Protein AF-A0A8T2K0Z6-F1 (afdb_monomer_lite)

Radius of gyration: 21.02 Å; chains: 1; bounding box: 42×46×51 Å

Foldseek 3Di:
DDKDWDKWWWAADPPQQWIWTWDDDPDRDIDIDIDHDPPRVVSVVVQPDPVSVVVRVVRTDTDTDTDDDDDDDDDDDDDVQVVCVVVVNPPVPPPPPDPPPVVVVVD

Secondary structure (DSSP, 8-state):
-EEEEEEEEEEEETTTTEEEEEEE-STT-EEEEEEEPTT-HHHHHHH-SHHHHHHHHHH-EEEEEEEEE----------HHHHHHHTT--GGGSTTSS-HHHHTT--

pLDDT: mean 85.0, std 13.47, range [50.19, 97.88]

Structure (mmCIF, N/CA/C/O backbone):
data_AF-A0A8T2K0Z6-F1
#
_entry.id   AF-A0A8T2K0Z6-F1
#
loop_
_atom_site.group_PDB
_atom_site.id
_atom_site.type_symbol
_atom_site.label_atom_id
_atom_site.label_alt_id
_atom_site.label_comp_id
_atom_site.label_asym_id
_atom_site.label_entity_id
_atom_site.label_seq_id
_atom_site.pdbx_PDB_ins_code
_atom_site.Cartn_x
_atom_site.Cartn_y
_atom_site.Cartn_z
_atom_site.occupancy
_atom_site.B_iso_or_equiv
_atom_site.auth_seq_id
_atom_site.auth_comp_id
_atom_site.auth_asym_id
_atom_site.auth_atom_id
_atom_site.pdbx_PDB_model_num
ATOM 1 N N . MET A 1 1 ? -3.862 10.300 -19.157 1.00 77.75 1 MET A N 1
ATOM 2 C CA . MET A 1 1 ? -3.761 9.034 -18.399 1.00 77.75 1 MET A CA 1
ATOM 3 C C . MET A 1 1 ? -2.373 8.455 -18.627 1.00 77.75 1 MET A C 1
ATOM 5 O O . MET A 1 1 ? -1.934 8.475 -19.770 1.00 77.75 1 MET A O 1
ATOM 9 N N . MET A 1 2 ? -1.669 7.993 -17.594 1.00 88.38 2 MET A N 1
ATOM 10 C CA . MET A 1 2 ? -0.507 7.117 -17.787 1.00 88.38 2 MET A CA 1
ATOM 11 C C . MET A 1 2 ? -1.039 5.703 -18.029 1.00 88.38 2 MET A C 1
ATOM 13 O O . MET A 1 2 ? -1.909 5.262 -17.284 1.00 88.38 2 MET A O 1
ATOM 17 N N . SER A 1 3 ? -0.563 5.020 -19.068 1.00 90.94 3 SER A N 1
ATOM 18 C CA . SER A 1 3 ? -0.970 3.648 -19.392 1.00 90.94 3 SER A CA 1
ATOM 19 C C . SER A 1 3 ? 0.274 2.803 -19.576 1.00 90.94 3 SER A C 1
ATOM 21 O O . SER A 1 3 ? 1.217 3.238 -20.242 1.00 90.94 3 SER A O 1
ATOM 23 N N . LYS A 1 4 ? 0.290 1.607 -18.996 1.00 90.56 4 LYS A N 1
ATOM 24 C CA . LYS A 1 4 ? 1.376 0.655 -19.193 1.00 90.56 4 LYS A CA 1
ATOM 25 C C . LYS A 1 4 ? 0.838 -0.766 -19.185 1.00 90.56 4 LYS A C 1
ATOM 27 O O . LYS A 1 4 ? 0.391 -1.258 -18.154 1.00 90.56 4 LYS A O 1
ATOM 32 N N . ASN A 1 5 ? 0.995 -1.434 -20.321 1.00 94.50 5 ASN A N 1
ATOM 33 C CA . ASN A 1 5 ? 0.877 -2.882 -20.400 1.00 94.50 5 ASN A CA 1
ATOM 34 C C . ASN A 1 5 ? 2.176 -3.499 -19.894 1.00 94.50 5 ASN A C 1
ATOM 36 O O . ASN A 1 5 ? 3.267 -3.142 -20.346 1.00 94.50 5 ASN A O 1
ATOM 40 N N . GLY A 1 6 ? 2.075 -4.409 -18.938 1.00 93.12 6 GLY A N 1
ATOM 41 C CA . GLY A 1 6 ? 3.248 -5.050 -18.370 1.00 93.12 6 GLY A CA 1
ATOM 42 C C . GLY A 1 6 ? 2.886 -6.064 -17.308 1.00 93.12 6 GLY A C 1
ATOM 43 O O . GLY A 1 6 ? 1.716 -6.262 -16.986 1.00 93.12 6 GLY A O 1
ATOM 44 N N . ARG A 1 7 ? 3.917 -6.713 -16.771 1.00 94.19 7 ARG A N 1
ATOM 45 C CA . ARG A 1 7 ? 3.764 -7.657 -15.672 1.00 94.19 7 ARG A CA 1
ATOM 46 C C . ARG A 1 7 ? 4.065 -6.974 -14.349 1.00 94.19 7 ARG A C 1
ATOM 48 O O . ARG A 1 7 ? 5.119 -6.354 -14.193 1.00 94.19 7 ARG A O 1
ATOM 55 N N . PHE A 1 8 ? 3.134 -7.104 -13.417 1.00 94.75 8 PHE A N 1
ATOM 56 C CA . PHE A 1 8 ? 3.197 -6.507 -12.090 1.00 94.75 8 PHE A CA 1
ATOM 57 C C . PHE A 1 8 ? 2.831 -7.557 -11.047 1.00 94.75 8 PHE A C 1
ATOM 59 O O . PHE A 1 8 ? 2.117 -8.515 -11.348 1.00 94.75 8 PHE A O 1
ATOM 66 N N . ASN A 1 9 ? 3.306 -7.370 -9.819 1.00 95.06 9 ASN A N 1
ATOM 67 C CA . ASN A 1 9 ? 2.761 -8.108 -8.689 1.00 95.06 9 ASN A CA 1
ATOM 68 C C . ASN A 1 9 ? 1.388 -7.523 -8.373 1.00 95.06 9 ASN A C 1
ATOM 70 O O . ASN A 1 9 ? 1.260 -6.318 -8.138 1.00 95.06 9 ASN A O 1
ATOM 74 N N . VAL A 1 10 ? 0.368 -8.372 -8.394 1.00 96.00 10 VAL A N 1
ATOM 75 C CA . VAL A 1 10 ? -1.005 -7.975 -8.094 1.00 96.00 10 VAL A CA 1
ATOM 76 C C . VAL A 1 10 ? -1.591 -8.934 -7.077 1.00 96.00 10 VAL A C 1
ATOM 78 O O . VAL A 1 10 ? -1.281 -10.122 -7.082 1.00 96.00 10 VAL A O 1
ATOM 81 N N . ALA A 1 11 ? -2.381 -8.405 -6.158 1.00 95.69 11 ALA A N 1
ATOM 82 C CA . ALA A 1 11 ? -3.119 -9.165 -5.167 1.00 95.69 11 ALA A CA 1
ATOM 83 C C . ALA A 1 11 ? -4.554 -8.652 -5.137 1.00 95.69 11 ALA A C 1
ATOM 85 O O . ALA A 1 11 ? -4.797 -7.467 -5.354 1.00 95.69 11 ALA A O 1
ATOM 86 N N . TYR A 1 12 ? -5.492 -9.541 -4.836 1.00 95.75 12 TYR A N 1
ATOM 87 C CA . TYR A 1 12 ? -6.850 -9.148 -4.496 1.00 95.75 12 TYR A CA 1
ATOM 88 C C . TYR A 1 12 ? -7.145 -9.600 -3.074 1.00 95.75 12 TYR A C 1
ATOM 90 O O . TYR A 1 12 ? -7.082 -10.792 -2.762 1.00 95.75 12 TYR A O 1
ATOM 98 N N . ASP A 1 13 ? -7.432 -8.633 -2.216 1.00 94.19 13 ASP A N 1
ATOM 99 C CA . ASP A 1 13 ? -7.915 -8.866 -0.871 1.00 94.19 13 ASP A CA 1
ATOM 100 C C . ASP A 1 13 ? -9.432 -9.028 -0.887 1.00 94.19 13 ASP A C 1
ATOM 102 O O . ASP A 1 13 ? -10.182 -8.055 -0.971 1.00 94.19 13 ASP A O 1
ATOM 106 N N . LYS A 1 14 ? -9.872 -10.282 -0.784 1.00 93.81 14 LYS A N 1
ATOM 107 C CA . LYS A 1 14 ? -11.292 -10.639 -0.726 1.00 93.81 14 LYS A CA 1
ATOM 108 C C . LYS A 1 14 ? -11.966 -10.197 0.573 1.00 93.81 14 LYS A C 1
ATOM 110 O O . LYS A 1 14 ? -13.180 -10.041 0.581 1.00 93.81 14 LYS A O 1
ATOM 115 N N . GLU A 1 15 ? -11.212 -10.047 1.661 1.00 93.00 15 GLU A N 1
ATOM 116 C CA . GLU A 1 15 ? -11.760 -9.716 2.980 1.00 93.00 15 GLU A CA 1
ATOM 117 C C . GLU A 1 15 ? -12.216 -8.254 3.028 1.00 93.00 15 GLU A C 1
ATOM 119 O O . GLU A 1 15 ? -13.322 -7.951 3.483 1.00 93.00 15 GLU A O 1
ATOM 124 N N . HIS A 1 16 ? -11.395 -7.354 2.484 1.00 94.00 16 HIS A N 1
ATOM 125 C CA . HIS A 1 16 ? -11.659 -5.914 2.497 1.00 94.00 16 HIS A CA 1
ATOM 126 C C . HIS A 1 16 ? -12.157 -5.361 1.155 1.00 94.00 16 HIS A C 1
ATOM 128 O O . HIS A 1 16 ? -12.602 -4.216 1.108 1.00 94.00 16 HIS A O 1
ATOM 134 N N . GLY A 1 17 ? -12.125 -6.161 0.083 1.00 95.50 17 GLY A N 1
ATOM 135 C CA . GLY A 1 17 ? -12.519 -5.740 -1.264 1.00 95.50 17 GLY A CA 1
ATOM 136 C C . GLY A 1 17 ? -11.533 -4.726 -1.834 1.00 95.50 17 GLY A C 1
ATOM 137 O O . GLY A 1 17 ? -11.860 -3.552 -1.995 1.00 95.50 17 GLY A O 1
ATOM 138 N N . CYS A 1 18 ? -10.288 -5.154 -2.060 1.00 96.75 18 CYS A N 1
ATOM 139 C CA . CYS A 1 18 ? -9.219 -4.269 -2.522 1.00 96.75 18 CYS A CA 1
ATOM 140 C C . CYS A 1 18 ? -8.279 -4.968 -3.502 1.00 96.75 18 CYS A C 1
ATOM 142 O O . CYS A 1 18 ? -7.705 -6.015 -3.200 1.00 96.75 18 CYS A O 1
ATOM 144 N N . THR A 1 19 ? -8.058 -4.352 -4.659 1.00 96.25 19 THR A N 1
ATOM 145 C CA . THR A 1 19 ? -6.987 -4.743 -5.578 1.00 96.25 19 THR A CA 1
ATOM 146 C C . THR A 1 19 ? -5.716 -3.977 -5.234 1.00 96.25 19 THR A C 1
ATOM 148 O O . THR A 1 19 ? -5.704 -2.749 -5.209 1.00 96.25 19 THR A O 1
ATOM 151 N N . VAL A 1 20 ? -4.618 -4.692 -5.009 1.00 95.88 20 VAL A N 1
ATOM 152 C CA . VAL A 1 20 ? -3.305 -4.110 -4.715 1.00 95.88 20 VAL A CA 1
ATOM 153 C C . VAL A 1 20 ? -2.364 -4.376 -5.877 1.00 95.88 20 VAL A C 1
ATOM 155 O O . VAL A 1 20 ? -2.171 -5.528 -6.257 1.00 95.88 20 VAL A O 1
ATOM 158 N N . VAL A 1 21 ? -1.746 -3.329 -6.419 1.00 95.62 21 VAL A N 1
ATOM 159 C CA . VAL A 1 21 ? -0.752 -3.428 -7.499 1.00 95.62 21 VAL A CA 1
ATOM 160 C C . VAL A 1 21 ? 0.573 -2.856 -7.017 1.00 95.62 21 VAL A C 1
ATOM 162 O O . VAL A 1 21 ? 0.639 -1.703 -6.599 1.00 95.62 21 VAL A O 1
ATOM 165 N N . GLU A 1 22 ? 1.648 -3.635 -7.095 1.00 94.00 22 GLU A N 1
ATOM 166 C CA . GLU A 1 22 ? 2.993 -3.155 -6.781 1.00 94.00 22 GLU A CA 1
ATOM 167 C C . GLU A 1 22 ? 3.679 -2.599 -8.032 1.00 94.00 22 GLU A C 1
ATOM 169 O O . GLU A 1 22 ? 3.896 -3.307 -9.020 1.00 94.00 22 GLU A O 1
ATOM 174 N N . ILE A 1 23 ? 4.062 -1.323 -7.975 1.00 91.12 23 ILE A N 1
ATOM 175 C CA . ILE A 1 23 ? 4.769 -0.644 -9.059 1.00 91.12 23 ILE A CA 1
ATOM 176 C C . ILE A 1 23 ? 6.237 -0.466 -8.659 1.00 91.12 23 ILE A C 1
ATOM 178 O O . ILE A 1 23 ? 6.513 0.207 -7.662 1.00 91.12 23 ILE A O 1
ATOM 182 N N . PRO A 1 24 ? 7.201 -1.016 -9.416 1.00 87.50 24 PRO A N 1
ATOM 183 C CA . PRO A 1 24 ? 8.612 -0.774 -9.148 1.00 87.50 24 PRO A CA 1
ATOM 184 C C . PRO A 1 24 ? 8.963 0.692 -9.426 1.00 87.50 24 PRO A C 1
ATOM 186 O O . PRO A 1 24 ? 8.583 1.254 -10.457 1.00 87.50 24 PRO A O 1
ATOM 189 N N . TYR A 1 25 ? 9.705 1.306 -8.509 1.00 84.56 25 TYR A N 1
ATOM 190 C CA . TYR A 1 25 ? 10.276 2.641 -8.656 1.00 84.56 25 TYR A CA 1
ATOM 191 C C . TYR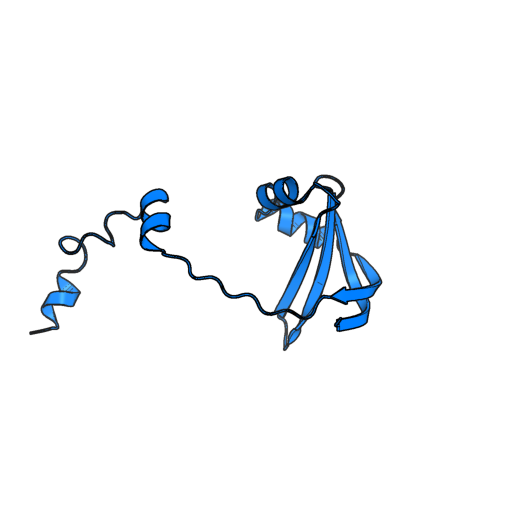 A 1 25 ? 11.795 2.549 -8.858 1.00 84.56 25 TYR A C 1
ATOM 193 O O . TYR A 1 25 ? 12.362 1.463 -8.960 1.00 84.56 25 TYR A O 1
ATOM 201 N N . LYS A 1 26 ? 12.479 3.693 -8.971 1.00 84.81 26 LYS A N 1
ATOM 202 C CA . LYS A 1 26 ? 13.931 3.722 -9.195 1.00 84.81 26 LYS A CA 1
ATOM 203 C C . LYS A 1 26 ? 14.679 2.987 -8.068 1.00 84.81 26 LYS A C 1
ATOM 205 O O . LYS A 1 26 ? 14.484 3.292 -6.893 1.00 84.81 26 LYS A O 1
ATOM 210 N N . GLY A 1 27 ? 15.580 2.075 -8.442 1.00 86.00 27 GLY A N 1
ATOM 211 C CA . GLY A 1 27 ? 16.344 1.249 -7.502 1.00 86.00 27 GLY A CA 1
ATOM 212 C C . GLY A 1 27 ? 15.528 0.062 -6.987 1.00 86.00 27 GLY A C 1
ATOM 213 O O . GLY A 1 27 ? 14.844 -0.595 -7.763 1.00 86.00 27 GLY A O 1
ATOM 214 N N . ASN A 1 28 ? 15.593 -0.192 -5.676 1.00 86.38 28 ASN A N 1
ATOM 215 C CA . ASN A 1 28 ? 14.883 -1.298 -5.013 1.00 86.38 28 ASN A CA 1
ATOM 216 C C . ASN A 1 28 ? 13.579 -0.851 -4.324 1.00 86.38 28 ASN A C 1
ATOM 218 O O . ASN A 1 28 ? 13.014 -1.592 -3.523 1.00 86.38 28 ASN A O 1
ATOM 222 N N . ALA A 1 29 ? 13.128 0.380 -4.574 1.00 89.44 29 ALA A N 1
ATOM 223 C CA . ALA A 1 29 ? 11.903 0.903 -3.988 1.00 89.44 29 ALA A CA 1
ATOM 224 C C . ALA A 1 29 ? 10.684 0.437 -4.792 1.00 89.44 29 ALA A C 1
ATOM 226 O O . ALA A 1 29 ? 10.698 0.462 -6.022 1.00 89.44 29 ALA A O 1
ATOM 227 N N . THR A 1 30 ? 9.609 0.068 -4.100 1.00 89.38 30 THR A N 1
ATOM 228 C CA . THR A 1 30 ? 8.314 -0.239 -4.714 1.00 89.38 30 THR A CA 1
ATOM 229 C C . THR A 1 30 ? 7.230 0.667 -4.141 1.00 89.38 30 THR A C 1
ATOM 231 O O . THR A 1 30 ? 7.297 1.092 -2.987 1.00 89.38 30 THR A O 1
ATOM 234 N N . SER A 1 31 ? 6.246 1.000 -4.973 1.00 89.50 31 SER A N 1
ATOM 235 C CA . SER A 1 31 ? 5.084 1.807 -4.610 1.00 89.50 31 SER A CA 1
ATOM 236 C C . SER A 1 31 ? 3.818 0.962 -4.777 1.00 89.50 31 SER A C 1
ATOM 238 O O . SER A 1 31 ? 3.442 0.667 -5.916 1.00 89.50 31 SER A O 1
ATOM 240 N N . PRO A 1 32 ? 3.178 0.517 -3.681 1.00 90.88 32 PRO A N 1
ATOM 241 C CA . PRO A 1 32 ? 1.898 -0.169 -3.760 1.00 90.88 32 PRO A CA 1
ATOM 242 C C . PRO A 1 32 ? 0.770 0.835 -4.030 1.00 90.88 32 PRO A C 1
ATOM 244 O O . PRO A 1 32 ? 0.652 1.849 -3.343 1.00 90.88 32 PRO A O 1
ATOM 247 N N . LEU A 1 33 ? -0.077 0.531 -5.010 1.00 92.44 33 LEU A N 1
ATOM 248 C CA . LEU A 1 33 ? -1.358 1.198 -5.215 1.00 92.44 33 LEU A CA 1
ATOM 249 C C . LEU A 1 33 ? -2.479 0.311 -4.687 1.00 92.44 33 LEU A C 1
ATOM 251 O O . LEU A 1 33 ? -2.579 -0.852 -5.076 1.00 92.44 33 LEU A O 1
ATOM 255 N N . TYR A 1 34 ? -3.316 0.885 -3.828 1.00 94.62 34 TYR A N 1
ATOM 256 C CA . TYR A 1 34 ? -4.505 0.248 -3.275 1.00 94.62 34 TYR A CA 1
ATOM 257 C C . TYR A 1 34 ? -5.723 0.786 -4.016 1.00 94.62 34 TYR A C 1
ATOM 259 O O . TYR A 1 34 ? -5.958 1.995 -4.020 1.00 94.62 34 TYR A O 1
ATOM 267 N N . LEU A 1 35 ? -6.467 -0.104 -4.663 1.00 95.62 35 LEU A N 1
ATOM 268 C CA . LEU A 1 35 ? -7.697 0.202 -5.376 1.00 95.62 35 LEU A CA 1
ATOM 269 C C . LEU A 1 35 ? -8.850 -0.523 -4.674 1.00 95.62 35 LEU A C 1
ATOM 271 O O . LEU A 1 35 ? -9.068 -1.707 -4.943 1.00 95.62 35 LEU A O 1
ATOM 275 N N . PRO A 1 36 ? -9.555 0.157 -3.755 1.00 97.12 36 PRO A N 1
ATOM 276 C CA . PRO A 1 36 ? -10.760 -0.378 -3.145 1.00 97.12 36 PRO A CA 1
ATOM 277 C C . PRO A 1 36 ? -11.833 -0.629 -4.200 1.00 97.12 36 PRO A C 1
ATOM 279 O O . PRO A 1 36 ? -11.973 0.149 -5.149 1.00 97.12 36 PRO A O 1
ATOM 282 N N . ASP A 1 37 ? -12.623 -1.672 -3.985 1.00 97.88 37 ASP A N 1
ATOM 283 C CA . ASP A 1 37 ? -13.872 -1.861 -4.706 1.00 97.88 37 ASP A CA 1
ATOM 284 C C . ASP A 1 37 ? -14.838 -0.704 -4.388 1.00 97.88 37 ASP A C 1
ATOM 286 O O . ASP A 1 37 ? -14.688 0.037 -3.405 1.00 97.88 37 ASP A O 1
ATOM 290 N N . GLU A 1 38 ? -15.848 -0.522 -5.233 1.00 97.50 38 GLU A N 1
ATOM 291 C CA . GLU A 1 38 ? -16.809 0.566 -5.076 1.00 97.50 38 GLU A CA 1
ATOM 292 C C . GLU A 1 38 ? -17.488 0.521 -3.694 1.00 97.50 38 GLU A C 1
ATOM 294 O O . GLU A 1 38 ? -17.966 -0.518 -3.238 1.00 97.50 38 GLU A O 1
ATOM 299 N N . GLY A 1 39 ? -17.481 1.656 -2.987 1.00 97.56 39 GLY A N 1
ATOM 300 C CA . GLY A 1 39 ? -18.029 1.767 -1.632 1.00 97.56 39 GLY A CA 1
ATOM 301 C C . GLY A 1 39 ? -17.170 1.155 -0.514 1.00 97.56 39 GLY A C 1
ATOM 302 O O . GLY A 1 39 ? -17.573 1.219 0.645 1.00 97.56 39 GLY A O 1
ATOM 303 N N . LYS A 1 40 ? -15.987 0.598 -0.814 1.00 97.44 40 LYS A N 1
ATOM 304 C CA . LYS A 1 40 ? -15.112 -0.060 0.178 1.00 97.44 40 LYS A CA 1
ATOM 305 C C . LYS A 1 40 ? -13.965 0.795 0.713 1.00 97.44 40 LYS A C 1
ATOM 307 O O . LYS A 1 40 ? -13.221 0.321 1.565 1.00 97.44 40 LYS A O 1
ATOM 312 N N . LEU A 1 41 ? -13.829 2.049 0.273 1.00 96.31 41 LEU A N 1
ATOM 313 C CA . LEU A 1 41 ? -12.701 2.917 0.646 1.00 96.31 41 LEU A CA 1
ATOM 314 C C . LEU A 1 41 ? -12.461 2.970 2.164 1.00 96.31 41 LEU A C 1
ATOM 316 O O . LEU A 1 41 ? -11.362 2.650 2.602 1.00 96.31 41 LEU A O 1
ATOM 320 N N . GLN A 1 42 ? -13.492 3.282 2.956 1.00 96.38 42 GLN A N 1
ATOM 321 C CA . GLN A 1 42 ? -13.361 3.373 4.414 1.00 96.38 42 GLN A CA 1
ATOM 322 C C . GLN A 1 42 ? -12.933 2.036 5.043 1.00 96.38 42 GLN A C 1
ATOM 324 O O . GLN A 1 42 ? -12.046 2.009 5.890 1.00 96.38 42 GLN A O 1
ATOM 329 N N . GLN A 1 43 ? -13.515 0.917 4.597 1.00 95.94 43 GLN A N 1
ATOM 330 C CA . GLN A 1 43 ? -13.156 -0.417 5.089 1.00 95.94 43 GLN A CA 1
ATOM 331 C C . GLN A 1 43 ? -11.677 -0.730 4.813 1.00 95.94 43 GLN A C 1
ATOM 333 O O . GLN A 1 43 ? -10.985 -1.286 5.665 1.00 95.94 43 GLN A O 1
ATOM 338 N N . VAL A 1 44 ? -11.179 -0.356 3.632 1.00 96.06 44 VAL A N 1
ATOM 339 C CA . VAL A 1 44 ? -9.769 -0.537 3.264 1.00 96.06 44 VAL A CA 1
ATOM 340 C C . VAL A 1 44 ? -8.856 0.382 4.079 1.00 96.06 44 VAL A C 1
ATOM 342 O O . VAL A 1 44 ? -7.795 -0.062 4.513 1.00 96.06 44 VAL A O 1
ATOM 345 N N . GLU A 1 45 ? -9.252 1.634 4.321 1.00 95.81 45 GLU A N 1
ATOM 346 C CA . GLU A 1 45 ? -8.496 2.584 5.150 1.00 95.81 45 GLU A CA 1
ATOM 347 C C . GLU A 1 45 ? -8.372 2.109 6.606 1.00 95.81 45 GLU A C 1
ATOM 349 O O . GLU A 1 45 ? -7.279 2.145 7.171 1.00 95.81 45 GLU A O 1
ATOM 354 N N . GLU A 1 46 ? -9.453 1.597 7.199 1.00 95.12 46 GLU A N 1
ATOM 355 C CA . GLU A 1 46 ? -9.463 1.040 8.561 1.00 95.12 46 GLU A CA 1
ATOM 356 C C . GLU A 1 46 ? -8.618 -0.240 8.673 1.00 95.12 46 GLU A C 1
ATOM 358 O O . GLU A 1 46 ? -7.949 -0.484 9.682 1.00 95.12 46 GLU A O 1
ATOM 363 N N . ALA A 1 47 ? -8.591 -1.042 7.608 1.00 93.19 47 ALA A N 1
ATOM 364 C CA . ALA A 1 47 ? -7.795 -2.259 7.531 1.00 93.19 47 ALA A CA 1
ATOM 365 C C . ALA A 1 47 ? -6.316 -2.012 7.204 1.00 93.19 47 ALA A C 1
ATOM 367 O O . ALA A 1 47 ? -5.514 -2.950 7.279 1.00 93.19 47 ALA A O 1
ATOM 368 N N . LEU A 1 48 ? -5.923 -0.780 6.857 1.00 92.12 48 LEU A N 1
ATOM 369 C CA . LEU A 1 48 ? -4.570 -0.438 6.422 1.00 92.12 48 LEU A CA 1
ATOM 370 C C . LEU A 1 48 ? -3.583 -0.419 7.599 1.00 92.12 48 LEU A C 1
ATOM 372 O O . LEU A 1 48 ? -3.129 0.619 8.080 1.00 92.12 48 LEU A O 1
ATOM 376 N N . ASN A 1 49 ? -3.212 -1.610 8.060 1.00 93.06 49 ASN A N 1
ATOM 377 C CA . ASN A 1 49 ? -2.295 -1.825 9.169 1.00 93.06 49 ASN A CA 1
ATOM 378 C C . ASN A 1 49 ? -1.155 -2.790 8.792 1.00 93.06 49 ASN A C 1
ATOM 380 O O . ASN A 1 49 ? -1.148 -3.432 7.739 1.00 93.06 49 ASN A O 1
ATOM 384 N N . LYS A 1 50 ? -0.136 -2.879 9.661 1.00 93.31 50 LYS A N 1
ATOM 385 C CA . LYS A 1 50 ? 1.074 -3.685 9.407 1.00 93.31 50 LYS A CA 1
ATOM 386 C C . LYS A 1 50 ? 0.755 -5.166 9.099 1.00 93.31 50 LYS A C 1
ATOM 388 O O . LYS A 1 50 ? 1.329 -5.675 8.133 1.00 93.31 50 LYS A O 1
ATOM 393 N N . PRO A 1 51 ? -0.083 -5.878 9.883 1.00 93.69 51 PRO A N 1
ATOM 394 C CA . PRO A 1 51 ? -0.527 -7.234 9.548 1.00 93.69 51 PRO A CA 1
ATOM 395 C C . PRO A 1 51 ? -1.165 -7.365 8.162 1.00 93.69 51 PRO A C 1
ATOM 397 O O . PRO A 1 51 ? -0.727 -8.213 7.382 1.00 93.69 51 PRO A O 1
ATOM 400 N N . THR A 1 52 ? -2.132 -6.508 7.830 1.00 92.19 52 THR A N 1
ATOM 401 C CA . THR A 1 52 ? -2.863 -6.566 6.556 1.00 92.19 52 THR A CA 1
ATOM 402 C C . THR A 1 52 ? -1.928 -6.358 5.369 1.00 92.19 52 THR A C 1
ATOM 404 O O . THR A 1 52 ? -1.894 -7.171 4.446 1.00 92.19 52 THR A O 1
ATOM 407 N N . ILE A 1 53 ? -1.046 -5.356 5.445 1.00 91.50 53 ILE A N 1
ATOM 408 C CA . ILE A 1 53 ? -0.044 -5.091 4.401 1.00 91.50 53 ILE A CA 1
ATOM 409 C C . ILE A 1 53 ? 0.881 -6.303 4.201 1.00 91.50 53 ILE A C 1
ATOM 411 O O . ILE A 1 53 ? 1.235 -6.645 3.071 1.00 91.50 53 ILE A O 1
ATOM 415 N N . LYS A 1 54 ? 1.278 -6.991 5.282 1.00 92.44 54 LYS A N 1
ATOM 416 C CA . LYS A 1 54 ? 2.064 -8.233 5.178 1.00 92.44 54 LYS A CA 1
ATOM 417 C C . LYS A 1 54 ? 1.270 -9.366 4.527 1.00 92.44 54 LYS A C 1
ATOM 419 O O . LYS A 1 54 ? 1.874 -10.162 3.814 1.00 92.44 54 LYS A O 1
ATOM 424 N N . SER A 1 55 ? -0.036 -9.455 4.778 1.00 91.62 55 SER A N 1
ATOM 425 C CA . SER A 1 55 ? -0.918 -10.443 4.149 1.00 91.62 55 SER A CA 1
ATOM 426 C C . SER A 1 55 ? -0.993 -10.225 2.637 1.00 91.62 55 SER A C 1
ATOM 428 O O . SER A 1 55 ? -0.695 -11.140 1.873 1.00 91.62 55 SER A O 1
ATOM 430 N N . TRP A 1 56 ? -1.239 -8.990 2.191 1.00 90.50 56 TRP A N 1
ATOM 431 C CA . TRP A 1 56 ? -1.297 -8.648 0.764 1.00 90.50 56 TRP A CA 1
ATOM 432 C C . TRP A 1 56 ? -0.015 -9.000 0.014 1.00 90.50 56 TRP A C 1
ATOM 434 O O . TRP A 1 56 ? -0.076 -9.563 -1.076 1.00 90.50 56 TRP A O 1
ATOM 44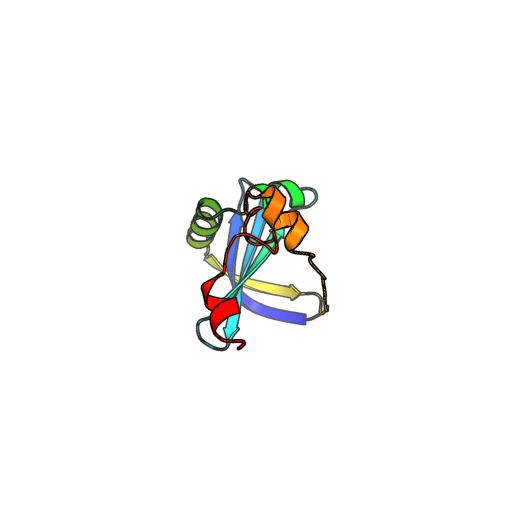4 N N . LYS A 1 57 ? 1.153 -8.783 0.634 1.00 89.12 57 LYS A N 1
ATOM 445 C CA . LYS A 1 57 ? 2.441 -9.185 0.047 1.00 89.12 57 LYS A CA 1
ATOM 446 C C . LYS A 1 57 ? 2.552 -10.685 -0.230 1.00 89.12 57 LYS A C 1
ATOM 448 O O . LYS A 1 57 ? 3.243 -11.070 -1.165 1.00 89.12 57 LYS A O 1
ATOM 453 N N . LYS A 1 58 ? 1.888 -11.530 0.566 1.00 92.88 58 LYS A N 1
ATOM 454 C CA . LYS A 1 58 ? 1.862 -12.989 0.367 1.00 92.88 58 LYS A CA 1
ATOM 455 C C . LYS A 1 58 ? 0.884 -13.420 -0.727 1.00 92.88 58 LYS A C 1
ATOM 457 O O . LYS A 1 58 ? 1.043 -14.502 -1.275 1.00 92.88 58 LYS A O 1
ATOM 462 N N . LEU A 1 59 ? -0.119 -12.593 -1.024 1.00 92.88 59 LEU A N 1
ATOM 463 C CA . LEU A 1 59 ? -1.126 -12.843 -2.061 1.00 92.88 59 LEU A CA 1
ATOM 464 C C . LEU A 1 59 ? -0.658 -12.419 -3.460 1.00 92.88 59 LEU A C 1
ATOM 466 O O . LEU A 1 59 ? -1.348 -12.693 -4.447 1.00 92.88 59 LEU A O 1
ATOM 470 N N . PHE A 1 60 ? 0.486 -11.735 -3.550 1.00 94.06 60 PHE A N 1
ATOM 471 C CA . PHE A 1 60 ? 1.000 -11.252 -4.817 1.00 94.06 60 PHE A CA 1
ATOM 472 C C . PHE A 1 60 ? 1.292 -12.393 -5.783 1.00 94.06 60 PHE A C 1
ATOM 474 O O . PHE A 1 60 ? 2.045 -13.321 -5.496 1.00 94.06 60 PHE A O 1
ATOM 481 N N . HIS A 1 61 ? 0.722 -12.261 -6.971 1.00 94.75 61 HIS A N 1
ATOM 482 C CA . HIS A 1 61 ? 1.006 -13.092 -8.123 1.00 94.75 61 HIS A CA 1
ATOM 483 C C . HIS A 1 61 ? 1.415 -12.189 -9.282 1.00 94.75 61 HIS A C 1
ATOM 485 O O . HIS A 1 61 ? 0.846 -11.117 -9.505 1.00 94.75 61 HIS A O 1
ATOM 491 N N . TYR A 1 62 ? 2.448 -12.612 -10.006 1.00 94.81 62 TYR A N 1
ATOM 492 C CA . TYR A 1 62 ? 2.994 -11.834 -11.105 1.00 94.81 62 TYR A CA 1
ATOM 493 C C . TYR A 1 62 ? 2.128 -12.021 -12.351 1.00 94.81 62 TYR A C 1
ATOM 495 O O . TYR A 1 62 ? 2.141 -13.087 -12.971 1.00 94.81 62 TYR A O 1
ATOM 503 N N . GLN A 1 63 ? 1.367 -10.993 -12.723 1.00 95.19 63 GLN A N 1
ATOM 504 C CA . GLN A 1 63 ? 0.394 -11.071 -13.812 1.00 95.19 63 GLN A CA 1
ATOM 505 C C . GLN A 1 63 ? 0.504 -9.913 -14.799 1.00 95.19 63 GLN A C 1
ATOM 507 O O . GLN A 1 63 ? 0.925 -8.809 -14.452 1.00 95.19 63 GLN A O 1
ATOM 512 N N . SER A 1 64 ? 0.132 -10.190 -16.051 1.00 95.81 64 SER A N 1
ATOM 513 C CA . SER A 1 64 ? 0.063 -9.191 -17.117 1.00 95.81 64 SER A CA 1
ATOM 514 C C . SER A 1 64 ? -1.233 -8.395 -16.995 1.00 95.81 64 SER A C 1
ATOM 516 O O . SER A 1 64 ? -2.309 -8.977 -17.100 1.00 95.81 64 SER A O 1
ATOM 518 N N . ILE A 1 65 ? -1.129 -7.079 -16.812 1.00 95.19 65 ILE A N 1
ATOM 519 C CA . ILE A 1 65 ? -2.280 -6.168 -16.735 1.00 95.19 65 ILE A CA 1
ATOM 520 C C . ILE A 1 65 ? -2.063 -4.932 -17.617 1.00 95.19 65 ILE A C 1
ATOM 522 O O . ILE A 1 65 ? -0.923 -4.539 -17.884 1.00 95.19 65 ILE A O 1
ATOM 526 N N . ASP A 1 66 ? -3.166 -4.313 -18.044 1.00 95.00 66 ASP A N 1
ATOM 527 C CA . ASP A 1 66 ? -3.186 -2.953 -18.598 1.00 95.00 66 ASP A CA 1
ATOM 528 C C . ASP A 1 66 ? -3.414 -1.959 -17.457 1.00 95.00 66 ASP A C 1
ATOM 530 O O . ASP A 1 66 ? -4.540 -1.750 -17.000 1.00 95.00 66 ASP A O 1
ATOM 534 N N . LEU A 1 67 ? -2.323 -1.391 -16.945 1.00 93.62 67 LEU A N 1
ATOM 535 C CA . LEU A 1 67 ? -2.363 -0.482 -15.809 1.00 93.62 67 LEU A CA 1
ATOM 536 C C . LEU A 1 67 ? -2.594 0.955 -16.281 1.00 93.62 67 LEU A C 1
ATOM 538 O O . LEU A 1 67 ? -1.731 1.548 -16.934 1.00 93.62 67 LEU A O 1
ATOM 542 N N . LYS A 1 68 ? -3.732 1.535 -15.887 1.00 92.94 68 LYS A N 1
ATOM 543 C CA . LYS A 1 68 ? -4.113 2.925 -16.172 1.00 92.94 68 LYS A CA 1
ATOM 544 C C . LYS A 1 68 ? -4.131 3.745 -14.891 1.00 92.94 68 LYS A C 1
ATOM 546 O O . LYS A 1 68 ? -4.919 3.478 -13.993 1.00 92.94 68 LYS A O 1
ATOM 551 N N . ILE A 1 69 ? -3.270 4.756 -14.820 1.00 90.44 69 ILE A N 1
ATOM 552 C CA . ILE A 1 69 ? -3.122 5.622 -13.645 1.00 90.44 69 ILE A CA 1
ATOM 553 C C . ILE A 1 69 ? -3.382 7.077 -14.057 1.00 90.44 69 ILE A C 1
ATOM 555 O O . ILE A 1 69 ? -2.786 7.561 -15.032 1.00 90.44 69 ILE A O 1
ATOM 559 N N . PRO A 1 70 ? -4.249 7.813 -13.339 1.00 90.81 70 PRO A N 1
ATOM 560 C CA . PRO A 1 70 ? -4.445 9.231 -13.596 1.00 90.81 70 PRO A CA 1
ATOM 561 C C . PRO A 1 70 ? -3.159 10.008 -13.296 1.00 90.81 70 PRO A C 1
ATOM 563 O O . PRO A 1 70 ? -2.489 9.790 -12.292 1.00 90.81 70 PRO A O 1
ATOM 566 N N . LYS A 1 71 ? -2.806 10.939 -14.185 1.00 90.44 71 LYS A N 1
ATOM 567 C CA . LYS A 1 71 ? -1.708 11.874 -13.935 1.00 90.44 71 LYS A CA 1
ATOM 568 C C . LYS A 1 71 ? -2.283 13.044 -13.148 1.00 90.44 71 LYS A C 1
ATOM 570 O O . LYS A 1 71 ? -3.066 13.808 -13.705 1.00 90.44 71 LYS A O 1
ATOM 575 N N . PHE A 1 72 ? -1.905 13.170 -11.885 1.00 87.94 72 PHE A N 1
ATOM 576 C CA . PHE A 1 72 ? -2.348 14.257 -11.019 1.00 87.94 72 PHE A CA 1
ATOM 577 C C . PHE A 1 72 ? -1.203 14.751 -10.131 1.00 87.94 72 PHE A C 1
ATOM 579 O O . PHE A 1 72 ? -0.155 14.113 -10.032 1.00 87.94 72 PHE A O 1
ATOM 586 N N . SER A 1 73 ? -1.427 15.893 -9.487 1.00 91.62 73 SER A N 1
ATOM 587 C CA . SER A 1 73 ? -0.599 16.422 -8.406 1.00 91.62 73 SER A CA 1
ATOM 588 C C . SER A 1 73 ? -1.517 16.736 -7.228 1.00 91.62 73 SER A C 1
ATOM 590 O O . SER A 1 73 ? -2.566 17.344 -7.428 1.00 91.62 73 SER A O 1
ATOM 592 N N . ILE A 1 74 ? -1.152 16.288 -6.029 1.00 91.88 74 ILE A N 1
ATOM 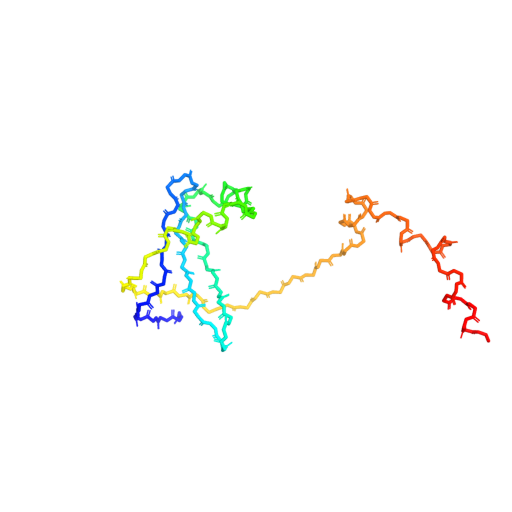593 C CA . ILE A 1 74 ? -1.880 16.566 -4.786 1.00 91.88 74 ILE A CA 1
ATOM 594 C C . ILE A 1 74 ? -0.901 17.225 -3.820 1.00 91.88 74 ILE A C 1
ATOM 596 O O . ILE A 1 74 ? 0.239 16.782 -3.684 1.00 91.88 74 ILE A O 1
ATOM 600 N N . SER A 1 75 ? -1.359 18.265 -3.132 1.00 91.50 75 SER A N 1
ATOM 601 C CA . SER A 1 75 ? -0.661 18.885 -2.011 1.00 91.50 75 SER A CA 1
ATOM 602 C C . SER A 1 75 ? -1.603 18.971 -0.814 1.00 91.50 75 SER A C 1
ATOM 604 O O . SER A 1 75 ? -2.807 19.175 -0.963 1.00 91.50 75 SER A O 1
ATOM 606 N N . ALA A 1 76 ? -1.059 18.781 0.385 1.00 87.56 76 ALA A N 1
ATOM 607 C CA . ALA A 1 76 ? -1.801 18.892 1.631 1.00 87.56 76 ALA A CA 1
ATOM 608 C C . ALA A 1 76 ? -0.926 19.566 2.690 1.00 87.56 76 ALA A C 1
ATOM 610 O O . ALA A 1 76 ? 0.255 19.244 2.822 1.00 87.56 76 ALA A O 1
ATOM 611 N N . THR A 1 77 ? -1.519 20.473 3.466 1.00 90.69 77 THR A N 1
ATOM 612 C CA . THR A 1 77 ? -0.863 21.119 4.608 1.00 90.69 77 THR A CA 1
ATOM 613 C C . THR A 1 77 ? -1.449 20.551 5.894 1.00 90.69 77 THR A C 1
ATOM 615 O O . THR A 1 77 ? -2.622 20.767 6.193 1.00 90.69 77 THR A O 1
ATOM 618 N N . LEU A 1 78 ? -0.637 19.827 6.668 1.00 79.50 78 LEU A N 1
ATOM 619 C CA . LEU A 1 78 ? -1.040 19.243 7.949 1.00 79.50 78 LEU A CA 1
ATOM 620 C C . LEU A 1 78 ? -0.440 20.049 9.110 1.00 79.50 78 LEU A C 1
ATOM 622 O O . LEU A 1 78 ? 0.777 20.169 9.232 1.00 79.50 78 LEU A O 1
ATOM 626 N N . ILE A 1 79 ? -1.285 20.585 9.997 1.00 79.88 79 ILE A N 1
ATOM 627 C CA . ILE A 1 79 ? -0.834 21.307 11.199 1.00 79.88 79 ILE A CA 1
ATOM 628 C C . ILE A 1 79 ? -0.585 20.298 12.332 1.00 79.88 79 ILE A C 1
ATOM 630 O O . ILE A 1 79 ? -1.500 19.925 13.068 1.00 79.88 79 ILE A O 1
ATOM 634 N N . SER A 1 80 ? 0.678 19.890 12.484 1.00 69.12 80 SER A N 1
ATOM 635 C CA . SER A 1 80 ? 1.123 18.819 13.395 1.00 69.12 80 SER A CA 1
ATOM 636 C C . SER A 1 80 ? 0.777 19.043 14.878 1.00 69.12 80 SER A C 1
ATOM 638 O O . SER A 1 80 ? 0.394 18.104 15.573 1.00 69.12 80 SER A O 1
ATOM 640 N N . LYS A 1 81 ? 0.814 20.291 15.373 1.00 69.88 81 LYS A N 1
ATOM 641 C CA . LYS A 1 81 ? 0.552 20.601 16.796 1.00 69.88 81 LYS A CA 1
ATOM 642 C C . LYS A 1 81 ? -0.788 20.035 17.289 1.00 69.88 81 LYS A C 1
ATOM 644 O O . LYS A 1 81 ? -0.862 19.506 18.392 1.00 69.88 81 LYS A O 1
ATOM 649 N N . ARG A 1 82 ? -1.837 20.100 16.459 1.00 66.81 82 ARG A N 1
ATOM 650 C CA . ARG A 1 82 ? -3.182 19.617 16.818 1.00 66.81 82 ARG A CA 1
ATOM 651 C C . ARG A 1 82 ? -3.285 18.094 16.832 1.00 66.81 82 ARG A C 1
ATOM 653 O O . ARG A 1 82 ? -4.009 17.555 17.661 1.00 66.81 82 ARG A O 1
ATOM 660 N N . SER A 1 83 ? -2.599 17.398 15.925 1.00 70.06 83 SER A N 1
ATOM 661 C CA . SER A 1 83 ? -2.571 15.933 15.927 1.00 70.06 83 SER A CA 1
ATOM 662 C C . SER A 1 83 ? -1.737 15.417 17.091 1.00 70.06 83 SER A C 1
ATOM 664 O O . SER A 1 83 ? -2.215 14.586 17.849 1.00 70.06 83 SER A O 1
ATOM 666 N N . SER A 1 84 ? -0.535 15.951 17.295 1.00 66.38 84 SER A N 1
ATOM 667 C CA . SER A 1 84 ? 0.393 15.462 18.317 1.00 66.38 84 SER A CA 1
ATOM 668 C C . SER A 1 84 ? -0.162 15.597 19.737 1.00 66.38 84 SER A C 1
ATOM 670 O O . SER A 1 84 ? -0.033 14.661 20.519 1.00 66.38 84 SER A O 1
ATOM 672 N N . GLN A 1 85 ? -0.892 16.679 20.039 1.00 73.06 85 GLN A N 1
ATOM 673 C CA . GLN A 1 85 ? -1.610 16.819 21.313 1.00 73.06 85 GLN A CA 1
ATOM 674 C C . GLN A 1 85 ? -2.684 15.739 21.513 1.00 73.06 85 GLN A C 1
ATOM 676 O O . GLN A 1 85 ? -2.798 15.193 22.606 1.00 73.06 85 GLN A O 1
ATOM 681 N N . LYS A 1 86 ? -3.440 15.390 20.460 1.00 74.62 86 LYS A N 1
ATOM 682 C CA . LYS A 1 86 ? -4.419 14.287 20.509 1.00 74.62 86 LYS A CA 1
ATOM 683 C C . LYS A 1 86 ? -3.754 12.924 20.728 1.00 74.62 86 LYS A C 1
ATOM 685 O O . LYS A 1 86 ? -4.359 12.061 21.347 1.00 74.62 86 LYS A O 1
ATOM 690 N N . TRP A 1 87 ? -2.523 12.746 20.251 1.00 76.38 87 TRP A N 1
ATOM 691 C CA . TRP A 1 87 ? -1.723 11.528 20.435 1.00 76.38 87 TRP A CA 1
ATOM 692 C C . TRP A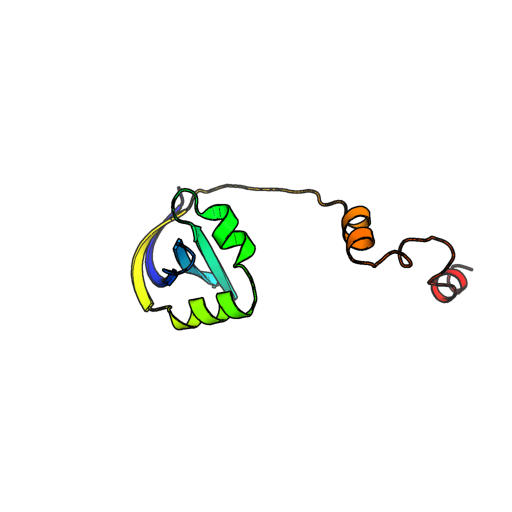 1 87 ? -0.896 11.521 21.736 1.00 76.38 87 TRP A C 1
ATOM 694 O O . TRP A 1 87 ? -0.039 10.659 21.905 1.00 76.38 87 TRP A O 1
ATOM 704 N N . GLY A 1 88 ? -1.133 12.464 22.657 1.00 72.38 88 GLY A N 1
ATOM 705 C CA . GLY A 1 88 ? -0.468 12.513 23.966 1.00 72.38 88 GLY A CA 1
ATOM 706 C C . GLY A 1 88 ? 0.890 13.221 23.980 1.00 72.38 88 GLY A C 1
ATOM 707 O O . GLY A 1 88 ? 1.502 13.345 25.034 1.00 72.38 88 GLY A O 1
ATOM 708 N N . VAL A 1 89 ? 1.352 13.752 22.844 1.00 74.19 89 VAL A N 1
ATOM 709 C CA . VAL A 1 89 ? 2.559 14.590 22.769 1.00 74.19 89 VAL A CA 1
ATOM 710 C C . VAL A 1 89 ? 2.156 16.041 23.025 1.00 74.19 89 VAL A C 1
ATOM 712 O O . VAL A 1 89 ? 1.988 16.850 22.108 1.00 74.19 89 VAL A O 1
ATOM 715 N N . THR A 1 90 ? 1.928 16.354 24.295 1.00 71.44 90 THR A N 1
ATOM 716 C CA . THR A 1 90 ? 1.47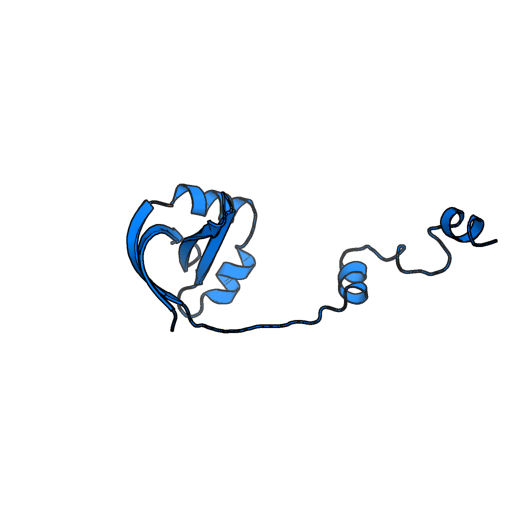2 17.671 24.761 1.00 71.44 90 THR A CA 1
ATOM 717 C C . THR A 1 90 ? 2.618 18.526 25.284 1.00 71.44 90 THR A C 1
ATOM 719 O O . THR A 1 90 ? 2.644 19.730 25.021 1.00 71.44 90 THR A O 1
ATOM 722 N N . GLU A 1 91 ? 3.577 17.908 25.973 1.00 65.44 91 GLU A N 1
ATOM 723 C CA . GLU A 1 91 ? 4.615 18.624 26.710 1.00 65.44 91 GLU A CA 1
ATOM 724 C C . GLU A 1 91 ? 5.615 19.304 25.756 1.00 65.44 91 GLU A C 1
ATOM 726 O O . GLU A 1 91 ? 5.889 20.488 25.931 1.00 65.44 91 GLU A O 1
ATOM 731 N N . CYS A 1 92 ? 6.062 18.638 24.672 1.00 65.75 92 CYS A N 1
ATOM 732 C CA . CYS A 1 92 ? 7.038 19.150 23.675 1.00 65.75 92 CYS A CA 1
ATOM 733 C C . CYS A 1 92 ? 6.652 20.474 22.989 1.00 65.75 92 CYS A C 1
ATOM 735 O O . CYS A 1 92 ? 7.471 21.074 22.296 1.00 65.75 92 CYS A O 1
ATOM 737 N N . PHE A 1 93 ? 5.408 20.930 23.160 1.00 65.50 93 PHE A N 1
ATOM 738 C CA . PHE A 1 93 ? 4.880 22.163 22.576 1.00 65.50 93 PHE A CA 1
ATOM 739 C C . PHE A 1 93 ? 4.567 23.251 23.617 1.00 65.50 93 PHE A C 1
ATOM 741 O O . PHE A 1 93 ? 4.033 24.304 23.246 1.00 65.50 93 PHE A O 1
ATOM 748 N N . GLN A 1 94 ? 4.872 23.015 24.898 1.00 65.38 94 GLN A N 1
ATOM 749 C CA . GLN A 1 94 ? 4.827 24.018 25.959 1.00 65.38 94 GLN A CA 1
ATOM 750 C C . GLN A 1 94 ? 6.211 24.674 26.082 1.00 65.38 94 GLN A C 1
ATOM 752 O O . GLN A 1 94 ? 7.192 24.037 26.450 1.00 65.38 94 GLN A O 1
ATOM 757 N N . ILE A 1 95 ? 6.280 25.971 25.765 1.00 56.28 95 ILE A N 1
ATOM 758 C CA . ILE A 1 95 ? 7.509 26.780 25.603 1.00 56.28 95 ILE A CA 1
ATOM 759 C C . ILE A 1 95 ? 8.351 26.931 26.895 1.00 56.28 95 ILE A C 1
ATOM 761 O O . ILE A 1 95 ? 9.395 27.566 26.876 1.00 56.28 95 ILE A O 1
ATOM 765 N N . GLY A 1 96 ? 7.968 26.309 28.011 1.00 55.66 96 GLY A N 1
ATOM 766 C CA . GLY A 1 96 ? 8.647 26.484 29.299 1.00 55.66 96 GLY A CA 1
ATOM 767 C C . GLY A 1 96 ? 9.292 25.247 29.921 1.00 55.66 96 GLY A C 1
ATOM 768 O O . GLY A 1 96 ? 9.914 25.407 30.963 1.00 55.66 96 GLY A O 1
ATOM 769 N N . LEU A 1 97 ? 9.133 24.034 29.367 1.00 55.16 97 LEU A N 1
ATOM 770 C CA . LEU A 1 97 ? 9.412 22.818 30.154 1.00 55.16 97 LEU A CA 1
ATOM 771 C C . LEU A 1 97 ? 10.472 21.848 29.614 1.00 55.16 97 LEU A C 1
ATOM 773 O O . LEU A 1 97 ? 10.852 20.961 30.369 1.00 55.16 97 LEU A O 1
ATOM 777 N N . ILE A 1 98 ? 10.960 21.952 28.366 1.00 58.16 98 ILE A N 1
ATOM 778 C CA . ILE A 1 98 ? 11.644 20.779 27.760 1.00 58.16 98 ILE 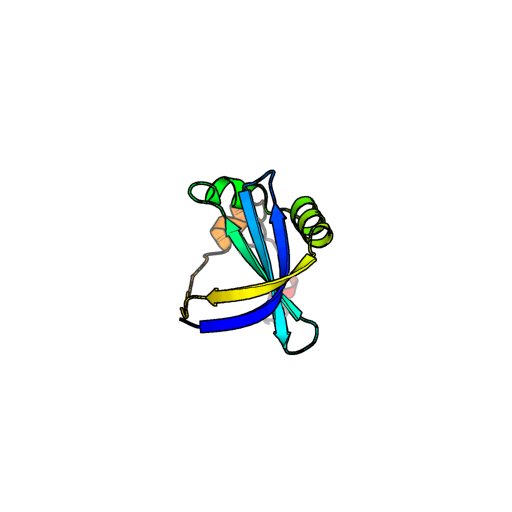A CA 1
ATOM 779 C C . ILE A 1 98 ? 13.079 20.984 27.284 1.00 58.16 98 ILE A C 1
ATOM 781 O O . ILE A 1 98 ? 13.794 19.996 27.172 1.00 58.16 98 ILE A O 1
ATOM 785 N N . PHE A 1 99 ? 13.588 22.204 27.102 1.00 61.78 99 PHE A N 1
ATOM 786 C CA . PHE A 1 99 ? 14.994 22.338 26.688 1.00 61.78 99 PHE A CA 1
ATOM 787 C C . PHE A 1 99 ? 15.750 23.482 27.376 1.00 61.78 99 PHE A C 1
ATOM 789 O O . PHE A 1 99 ? 16.098 24.463 26.718 1.00 61.78 99 PHE A O 1
ATOM 796 N N . PRO A 1 100 ? 16.077 23.348 28.677 1.00 58.66 100 PRO A N 1
ATOM 797 C CA . PRO A 1 100 ? 17.012 24.254 29.349 1.00 58.66 100 PRO A CA 1
ATOM 798 C C . PRO A 1 100 ? 18.377 24.310 28.639 1.00 58.66 100 PRO A C 1
ATOM 800 O O . PRO A 1 100 ? 18.978 25.372 28.520 1.00 58.66 100 PRO A O 1
ATOM 803 N N . GLU A 1 101 ? 18.843 23.179 28.096 1.00 60.22 101 GLU A N 1
ATOM 804 C CA . GLU A 1 101 ? 20.138 23.075 27.405 1.00 60.22 101 GLU A CA 1
ATOM 805 C C . GLU A 1 101 ? 20.183 23.819 26.061 1.00 60.22 101 GLU A C 1
ATOM 807 O O . GLU A 1 101 ? 21.223 24.370 25.709 1.00 60.22 101 GLU A O 1
ATOM 812 N N . LEU A 1 102 ? 19.063 23.909 25.328 1.00 61.44 102 LEU A N 1
ATOM 813 C CA . LEU A 1 102 ? 18.998 24.706 24.093 1.00 61.44 102 LEU A CA 1
ATOM 814 C C . LEU A 1 102 ? 19.007 26.214 24.377 1.00 61.44 102 LEU A C 1
ATOM 816 O O . LEU A 1 102 ? 19.450 26.990 23.534 1.00 61.44 102 LEU A O 1
ATOM 820 N N . TRP A 1 103 ? 18.541 26.630 25.557 1.00 58.47 103 TRP A N 1
ATOM 821 C CA . TRP A 1 103 ? 18.557 28.031 25.976 1.00 58.47 103 TRP A CA 1
ATOM 822 C C . TRP A 1 103 ? 19.951 28.480 26.442 1.00 58.47 103 TRP A C 1
ATOM 824 O O . TRP A 1 103 ? 20.368 29.600 26.159 1.00 58.47 103 TRP A O 1
ATOM 834 N N . ASN A 1 104 ? 20.712 27.583 27.075 1.00 58.84 104 ASN A N 1
ATOM 835 C CA . ASN A 1 104 ? 22.049 27.874 27.605 1.00 58.84 104 ASN A CA 1
ATOM 836 C C . ASN A 1 104 ? 23.140 28.071 26.533 1.00 58.84 104 ASN A C 1
ATOM 838 O O . ASN A 1 104 ? 24.224 28.532 26.869 1.00 58.84 104 ASN A O 1
ATOM 842 N N . HIS A 1 105 ? 22.874 27.745 25.262 1.00 57.03 105 HIS A N 1
ATOM 843 C CA . HIS A 1 105 ? 23.805 27.955 24.141 1.00 57.03 105 HIS A CA 1
ATOM 844 C C . HIS A 1 105 ? 23.498 29.197 23.286 1.00 57.03 105 HIS A C 1
ATOM 846 O O . HIS A 1 105 ? 24.206 29.457 22.314 1.00 57.03 105 HIS A O 1
ATOM 852 N N . LEU A 1 106 ? 22.452 29.958 23.624 1.00 53.59 106 LEU A N 1
ATOM 853 C CA . LEU A 1 106 ? 22.104 31.222 22.958 1.00 53.59 106 LEU A CA 1
ATOM 854 C C . LEU A 1 106 ? 22.621 32.467 23.705 1.00 53.59 106 LEU A C 1
ATOM 856 O O . LEU A 1 106 ? 22.265 33.585 23.330 1.00 53.59 106 LEU A O 1
ATOM 860 N N . HIS A 1 107 ? 23.480 32.281 24.712 1.00 50.19 107 HIS A N 1
ATOM 861 C CA . HIS A 1 107 ? 24.207 33.339 25.416 1.00 50.19 107 HIS A CA 1
ATOM 862 C C . HIS A 1 107 ? 25.714 33.088 25.395 1.00 50.19 107 HIS A C 1
ATOM 864 O O . HIS A 1 107 ? 26.119 31.923 25.600 1.00 50.19 107 HIS A O 1
#

Organism: NCBI:txid247094

Sequence (107 aa):
MMSKNGRFNVAYDKEHGCTVVEIPYKGNATSPLYLPDEGKLQQVEEALNKPTIKSWKKLFHYQSIDLKIPKFSISATLISKRSSQKWGVTECFQIGLIFPELWNHLH

InterPro domains:
  IPR000215 Serpin family [PTHR11461] (1-94)
  IPR023796 Serpin domain [PF00079] (1-94)
  IPR036186 Serpin superfamily [SSF56574] (1-94)
  IPR042178 Serpin superfamily, domain 1 [G3DSA:3.30.497.10] (70-94)
  IPR042185 Serpin superfamily, domain 2 [G3DSA:2.30.39.10] (1-69)